Protein AF-A0A9D5S080-F1 (afdb_monomer_lite)

Radius of gyration: 12.96 Å; chains: 1; bounding box: 34×22×36 Å

Secondary structure (DSSP, 8-state):
-HHHHHHHHHHHTTHHHHH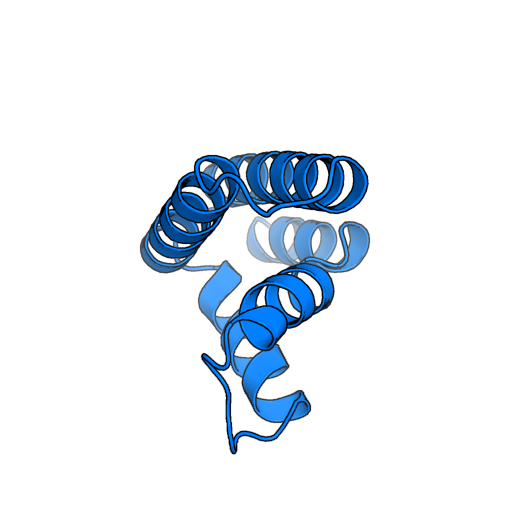HHHHHTTTTTTTS-HHHHHHHHHHHTT-HHHHHHHHHHHHHHHTSTT--HHHHHHHHHHHHHHHHHHHH--

Structure (mmCIF, N/CA/C/O backbone):
data_AF-A0A9D5S080-F1
#
_entry.id   AF-A0A9D5S080-F1
#
loop_
_atom_site.group_PDB
_atom_site.id
_atom_site.type_symbol
_atom_site.label_atom_id
_atom_site.label_alt_id
_atom_site.label_comp_id
_atom_site.label_asym_id
_atom_site.label_entity_id
_atom_site.label_seq_id
_atom_site.pdbx_PDB_ins_code
_atom_site.Cartn_x
_atom_site.Cartn_y
_atom_site.Cartn_z
_atom_site.occupancy
_atom_site.B_iso_or_equiv
_atom_site.auth_seq_id
_atom_site.auth_comp_id
_atom_site.auth_asym_id
_atom_site.auth_atom_id
_atom_site.pdbx_PDB_model_num
ATOM 1 N N . MET A 1 1 ? 14.380 -2.140 -17.017 1.00 61.16 1 MET A N 1
ATOM 2 C CA . MET A 1 1 ? 14.726 -3.053 -15.902 1.00 61.16 1 MET A CA 1
ATOM 3 C C . MET A 1 1 ? 14.058 -2.636 -14.586 1.00 61.16 1 MET A C 1
ATOM 5 O O . MET A 1 1 ? 13.330 -3.441 -14.023 1.00 61.16 1 MET A O 1
ATOM 9 N N . ILE A 1 2 ? 14.168 -1.365 -14.170 1.00 62.62 2 ILE A N 1
ATOM 10 C CA . ILE A 1 2 ? 13.553 -0.818 -12.937 1.00 62.62 2 ILE A CA 1
ATOM 11 C C . ILE A 1 2 ? 12.033 -1.063 -12.857 1.00 62.62 2 ILE A C 1
ATOM 13 O O . ILE A 1 2 ? 11.558 -1.630 -11.880 1.00 62.62 2 ILE A O 1
ATOM 17 N N . ARG A 1 3 ? 11.267 -0.757 -13.919 1.00 70.44 3 ARG A N 1
ATOM 18 C CA . ARG A 1 3 ? 9.803 -0.976 -13.932 1.00 70.44 3 ARG A CA 1
ATOM 19 C C . ARG A 1 3 ? 9.382 -2.441 -13.760 1.00 70.44 3 ARG A C 1
ATOM 21 O O . ARG A 1 3 ? 8.357 -2.694 -13.141 1.00 70.44 3 ARG A O 1
ATOM 28 N N . LYS A 1 4 ? 10.159 -3.408 -14.272 1.00 77.31 4 LYS A N 1
ATOM 29 C CA . LYS A 1 4 ? 9.872 -4.843 -14.074 1.00 77.31 4 LYS A CA 1
ATOM 30 C C . LYS A 1 4 ? 10.103 -5.249 -12.613 1.00 77.31 4 LYS A C 1
ATOM 32 O O . LYS A 1 4 ? 9.265 -5.940 -12.045 1.00 77.31 4 LYS A O 1
ATOM 37 N N . ASN A 1 5 ? 11.174 -4.748 -11.994 1.00 83.88 5 ASN A N 1
ATOM 38 C CA . ASN A 1 5 ? 11.484 -5.009 -10.585 1.00 83.88 5 ASN A CA 1
ATOM 39 C C . ASN A 1 5 ? 10.463 -4.362 -9.637 1.00 83.88 5 ASN A C 1
ATOM 41 O O . ASN A 1 5 ? 10.043 -4.994 -8.673 1.00 83.88 5 ASN A O 1
ATOM 45 N N . VAL A 1 6 ? 10.023 -3.137 -9.939 1.00 88.62 6 VAL A N 1
ATOM 46 C CA . VAL A 1 6 ? 8.973 -2.431 -9.189 1.00 88.62 6 VAL A CA 1
ATOM 47 C C . VAL A 1 6 ? 7.627 -3.154 -9.305 1.00 88.62 6 VAL A C 1
ATOM 49 O O . VAL A 1 6 ? 7.014 -3.444 -8.285 1.00 88.62 6 VAL A O 1
ATOM 52 N N . ASN A 1 7 ? 7.194 -3.533 -10.515 1.00 90.44 7 ASN A N 1
ATOM 53 C CA . ASN A 1 7 ? 5.955 -4.306 -10.695 1.00 90.44 7 ASN A CA 1
ATOM 54 C C . ASN A 1 7 ? 5.994 -5.655 -9.967 1.00 90.44 7 ASN A C 1
ATOM 56 O O . ASN A 1 7 ? 5.007 -6.037 -9.344 1.00 90.44 7 ASN A O 1
ATOM 60 N N . SER A 1 8 ? 7.120 -6.373 -10.049 1.00 92.62 8 SER A N 1
ATOM 61 C CA . SER A 1 8 ? 7.301 -7.644 -9.340 1.00 92.62 8 SER A CA 1
ATOM 62 C C . SER A 1 8 ? 7.165 -7.449 -7.829 1.00 92.62 8 SER A C 1
ATOM 64 O O . SER A 1 8 ? 6.397 -8.156 -7.186 1.00 92.62 8 SER A O 1
ATOM 66 N N . PHE A 1 9 ? 7.807 -6.414 -7.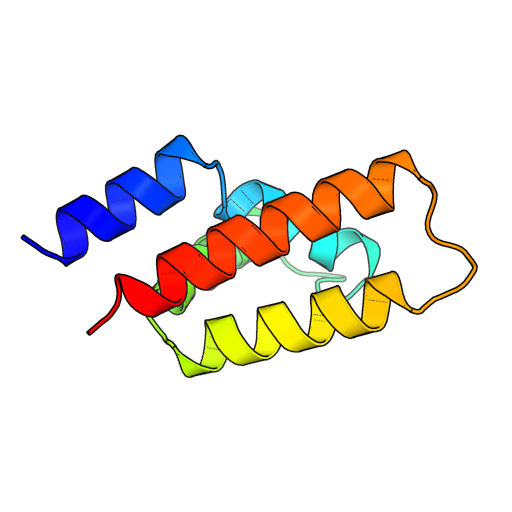276 1.00 94.06 9 PHE A N 1
ATOM 67 C CA . PHE A 1 9 ? 7.681 -6.065 -5.862 1.00 94.06 9 PHE A CA 1
ATOM 68 C C . PHE A 1 9 ? 6.232 -5.733 -5.469 1.00 94.06 9 PHE A C 1
ATOM 70 O O . PHE A 1 9 ? 5.713 -6.297 -4.510 1.00 94.06 9 PHE A O 1
ATOM 77 N N . ILE A 1 10 ? 5.546 -4.885 -6.246 1.00 93.56 10 ILE A N 1
ATOM 78 C CA . ILE A 1 10 ? 4.140 -4.516 -6.008 1.00 93.56 10 ILE A CA 1
ATOM 79 C C . ILE A 1 10 ? 3.237 -5.757 -5.958 1.00 93.56 10 ILE A C 1
ATOM 81 O O . ILE A 1 10 ? 2.388 -5.856 -5.069 1.00 93.56 10 ILE A O 1
ATOM 85 N N . ASN A 1 11 ? 3.420 -6.696 -6.890 1.00 94.06 11 ASN A N 1
ATOM 86 C CA . ASN A 1 11 ? 2.605 -7.906 -6.976 1.00 94.06 11 ASN A CA 1
ATOM 87 C C . ASN A 1 11 ? 2.942 -8.908 -5.859 1.00 94.06 11 ASN A C 1
ATOM 89 O O . ASN A 1 11 ? 2.031 -9.394 -5.193 1.00 94.06 11 ASN A O 1
ATOM 93 N N . ASN A 1 12 ? 4.229 -9.182 -5.617 1.00 94.31 12 ASN A N 1
ATOM 94 C CA . ASN A 1 12 ? 4.671 -10.164 -4.619 1.00 94.31 12 ASN A CA 1
ATOM 95 C C . ASN A 1 12 ? 4.264 -9.760 -3.197 1.00 94.31 12 ASN A C 1
ATOM 97 O O . ASN A 1 12 ? 3.869 -10.610 -2.406 1.00 94.31 12 ASN A O 1
ATOM 101 N N . HIS A 1 13 ? 4.299 -8.460 -2.892 1.00 94.94 13 HIS A N 1
ATOM 102 C CA . HIS A 1 13 ? 3.906 -7.923 -1.586 1.00 94.94 13 HIS A CA 1
ATOM 103 C C . HIS A 1 13 ? 2.413 -7.555 -1.505 1.00 94.94 13 HIS A C 1
ATOM 105 O O . HIS A 1 13 ? 1.973 -7.001 -0.493 1.00 94.94 13 HIS A O 1
ATOM 111 N N . LYS A 1 14 ? 1.630 -7.838 -2.562 1.00 95.88 14 LYS A N 1
ATOM 112 C CA . LYS A 1 14 ? 0.190 -7.534 -2.676 1.00 95.88 14 LYS A CA 1
ATOM 113 C C . LYS A 1 14 ? -0.153 -6.087 -2.290 1.00 95.88 14 LYS A C 1
ATOM 115 O O . LYS A 1 14 ? -1.151 -5.828 -1.618 1.00 95.88 14 LYS A O 1
ATOM 120 N N . LEU A 1 15 ? 0.685 -5.125 -2.693 1.00 96.44 15 LEU A N 1
ATOM 121 C CA . LEU A 1 15 ? 0.600 -3.750 -2.182 1.00 96.44 15 LEU A CA 1
ATOM 122 C C . LEU A 1 15 ? -0.715 -3.068 -2.543 1.00 96.44 15 LEU A C 1
ATOM 124 O O . LEU A 1 15 ? -1.284 -2.371 -1.714 1.00 96.44 15 LEU A O 1
ATOM 128 N N . VAL A 1 16 ? -1.219 -3.286 -3.757 1.00 96.00 16 VAL A N 1
ATOM 129 C CA . VAL A 1 16 ? -2.470 -2.667 -4.217 1.00 96.00 16 VAL A CA 1
ATOM 130 C C . VAL A 1 16 ? -3.642 -3.049 -3.312 1.00 96.00 16 VAL A C 1
ATOM 132 O O . VAL A 1 16 ? -4.399 -2.173 -2.900 1.00 96.00 16 VAL A O 1
ATOM 135 N N . ASP A 1 17 ? -3.754 -4.332 -2.968 1.00 94.06 17 ASP A N 1
ATOM 136 C CA . ASP A 1 17 ? -4.825 -4.836 -2.108 1.00 94.06 17 ASP A CA 1
ATOM 137 C C . ASP A 1 17 ? -4.656 -4.330 -0.676 1.00 94.06 17 ASP A C 1
ATOM 139 O O . ASP A 1 17 ? -5.574 -3.739 -0.121 1.00 94.06 17 ASP A O 1
ATOM 143 N N . ARG A 1 18 ? -3.445 -4.433 -0.115 1.00 93.94 18 ARG A N 1
ATOM 144 C CA . ARG A 1 18 ? -3.166 -3.990 1.261 1.00 93.94 18 ARG A CA 1
ATOM 145 C C . ARG A 1 18 ? -3.364 -2.490 1.461 1.00 93.94 18 ARG A C 1
ATOM 147 O O . ARG A 1 18 ? -3.797 -2.073 2.535 1.00 93.94 18 ARG A O 1
ATOM 154 N N . ILE A 1 19 ? -3.042 -1.677 0.453 1.00 94.00 19 ILE A N 1
ATOM 155 C CA . ILE A 1 19 ? -3.318 -0.235 0.458 1.00 94.00 19 ILE A CA 1
ATOM 156 C C . ILE A 1 19 ? -4.821 -0.001 0.368 1.00 94.00 19 ILE A C 1
ATOM 158 O O . ILE A 1 19 ? -5.345 0.779 1.158 1.00 94.00 19 ILE A O 1
ATOM 162 N N . TYR A 1 20 ? -5.512 -0.672 -0.557 1.00 92.06 20 TYR A N 1
ATOM 163 C CA . TYR A 1 20 ? -6.961 -0.551 -0.684 1.00 92.06 20 TYR A CA 1
ATOM 164 C C . TYR A 1 20 ? -7.661 -0.887 0.635 1.00 92.06 20 TYR A C 1
ATOM 166 O O . TYR A 1 20 ? -8.398 -0.047 1.133 1.00 92.06 20 TYR A O 1
ATOM 174 N N . ASP A 1 21 ? -7.362 -2.029 1.252 1.00 88.25 21 ASP A N 1
ATOM 175 C CA . ASP A 1 21 ? -7.983 -2.454 2.511 1.00 88.25 21 ASP A CA 1
ATOM 176 C C . ASP A 1 21 ? -7.705 -1.447 3.637 1.00 88.25 21 ASP A C 1
ATOM 178 O O . ASP A 1 21 ? -8.602 -1.061 4.389 1.00 88.25 21 ASP A O 1
ATOM 182 N N . ASN A 1 22 ? -6.469 -0.935 3.718 1.00 87.06 22 ASN A N 1
ATOM 183 C CA . ASN A 1 22 ? -6.115 0.057 4.729 1.00 87.06 22 ASN A CA 1
ATOM 184 C C . ASN A 1 22 ? -6.814 1.399 4.545 1.00 87.06 22 ASN A C 1
ATOM 186 O O . ASN A 1 22 ? -7.097 2.032 5.560 1.00 87.06 22 ASN A O 1
ATOM 190 N N . LEU A 1 23 ? -7.044 1.835 3.304 1.00 84.88 23 LEU A N 1
ATOM 191 C CA . LEU A 1 23 ? -7.681 3.111 2.966 1.00 84.88 23 LEU A CA 1
ATOM 192 C C . LEU A 1 23 ? -9.213 3.018 2.908 1.00 84.88 23 LEU A C 1
ATOM 194 O O . LEU A 1 23 ? -9.895 3.993 3.210 1.00 84.88 23 LEU A O 1
ATOM 198 N N . ASN A 1 24 ? -9.769 1.864 2.539 1.00 80.00 24 ASN A N 1
ATOM 199 C CA . ASN A 1 24 ? -11.211 1.633 2.486 1.00 80.00 24 ASN A CA 1
ATOM 200 C C . ASN A 1 24 ? -11.823 1.664 3.891 1.00 80.00 24 ASN A C 1
ATOM 202 O O . ASN A 1 24 ? -12.894 2.230 4.077 1.00 80.00 24 ASN A O 1
ATOM 206 N N . ASN A 1 25 ? -11.074 1.202 4.897 1.00 69.19 25 ASN A N 1
ATOM 207 C CA . ASN A 1 25 ? -11.433 1.348 6.312 1.00 69.19 25 ASN A CA 1
ATOM 208 C C . ASN A 1 25 ? -11.520 2.818 6.791 1.00 69.19 25 ASN A C 1
ATOM 210 O O . ASN A 1 25 ? -11.848 3.055 7.950 1.00 69.19 25 ASN A O 1
ATOM 214 N N . TYR A 1 26 ? -11.212 3.803 5.934 1.00 67.12 26 TYR A N 1
ATOM 215 C CA . TYR A 1 26 ? -11.322 5.241 6.216 1.00 67.12 26 TYR A CA 1
ATOM 216 C C . TYR A 1 26 ? -12.410 5.956 5.443 1.00 67.12 26 TYR A C 1
ATOM 218 O O . TYR A 1 26 ? -12.437 7.185 5.456 1.00 67.12 26 TYR A O 1
ATOM 226 N N . ASP A 1 27 ? -13.256 5.228 4.71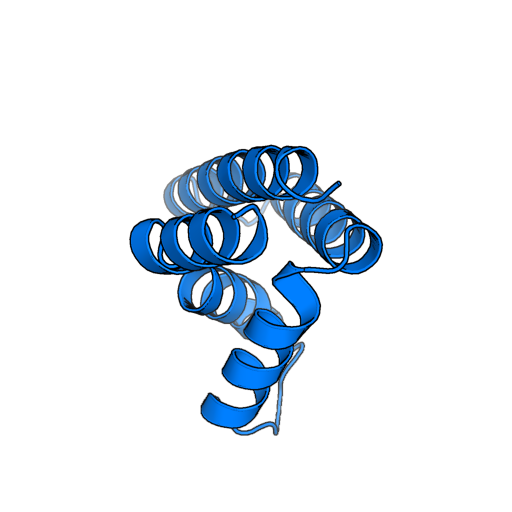9 1.00 68.31 27 ASP A N 1
ATOM 227 C CA . ASP A 1 27 ? -14.284 5.839 3.884 1.00 68.31 27 ASP A CA 1
ATOM 228 C C . ASP A 1 27 ? -13.731 6.786 2.796 1.00 68.31 27 ASP A C 1
ATOM 230 O O . ASP A 1 27 ? -14.496 7.498 2.148 1.00 68.31 27 ASP A O 1
ATOM 234 N N . ILE A 1 28 ? -12.413 6.766 2.536 1.00 69.62 28 ILE A N 1
ATOM 235 C CA . ILE A 1 28 ? -11.740 7.617 1.532 1.00 69.62 28 ILE A CA 1
ATOM 236 C C . ILE A 1 28 ? -12.310 7.361 0.135 1.00 69.62 28 ILE A C 1
ATOM 238 O O . ILE A 1 28 ? -12.350 8.252 -0.712 1.00 69.62 28 ILE A O 1
ATOM 242 N N . PHE A 1 29 ? -12.759 6.131 -0.104 1.00 68.50 29 PHE A N 1
ATOM 243 C CA . PHE A 1 29 ? -13.292 5.697 -1.384 1.00 68.50 29 PHE A CA 1
ATOM 244 C C . PHE A 1 29 ? -14.785 5.391 -1.350 1.00 68.50 29 PHE A C 1
ATOM 246 O O . PHE A 1 29 ? -15.265 4.667 -2.227 1.00 68.50 29 PHE A O 1
ATOM 253 N N . LYS A 1 30 ? -15.526 5.942 -0.372 1.00 59.50 30 LYS A N 1
ATOM 254 C CA . LYS A 1 30 ? -16.990 5.875 -0.383 1.00 59.50 30 LYS A CA 1
ATOM 255 C C . LYS A 1 30 ? -17.470 6.254 -1.790 1.00 59.50 30 LYS A C 1
ATOM 257 O O . LYS A 1 30 ? -17.111 7.311 -2.302 1.00 59.50 30 LYS A O 1
ATOM 262 N N . TYR A 1 31 ? -18.225 5.351 -2.417 1.00 63.72 31 TYR A N 1
ATOM 263 C CA . TYR A 1 31 ? -18.847 5.500 -3.743 1.00 63.72 31 TYR A CA 1
ATOM 264 C C . TYR A 1 31 ? -17.983 5.245 -4.993 1.00 63.72 31 TYR A C 1
ATOM 266 O O . TYR A 1 31 ? -18.450 5.521 -6.097 1.00 63.72 31 TYR A O 1
ATOM 274 N N . LYS A 1 32 ? -16.771 4.686 -4.881 1.00 69.50 32 LYS A N 1
ATOM 275 C CA . LYS A 1 32 ? -15.964 4.297 -6.059 1.00 69.50 32 LYS A CA 1
ATOM 276 C C . LYS A 1 32 ? -15.895 2.784 -6.255 1.00 69.50 32 LYS A C 1
ATOM 278 O O . LYS A 1 32 ? -15.879 2.021 -5.291 1.00 69.50 32 LYS A O 1
ATOM 283 N N . ASN A 1 33 ? -15.821 2.344 -7.512 1.00 86.31 33 ASN A N 1
ATOM 284 C CA . ASN A 1 33 ? -15.663 0.930 -7.832 1.00 86.31 33 ASN A CA 1
ATOM 285 C C . ASN A 1 33 ? -14.281 0.433 -7.368 1.00 86.31 33 ASN A C 1
ATOM 287 O O . ASN A 1 33 ? -13.253 1.052 -7.652 1.00 86.31 33 ASN A O 1
ATOM 291 N N . VAL A 1 34 ? -14.247 -0.713 -6.680 1.00 87.38 34 VAL A N 1
ATOM 292 C CA . VAL A 1 34 ? -13.018 -1.343 -6.160 1.00 87.38 34 VAL A CA 1
ATOM 293 C C . VAL A 1 34 ? -11.948 -1.499 -7.240 1.00 87.38 34 VAL A C 1
ATOM 295 O O . VAL A 1 34 ? -10.773 -1.220 -7.000 1.00 87.38 34 VAL A O 1
ATOM 298 N N . ILE A 1 35 ? -12.345 -1.910 -8.445 1.00 90.50 35 ILE A N 1
ATOM 299 C CA . ILE A 1 35 ? -11.439 -2.132 -9.575 1.00 90.50 35 ILE A CA 1
ATOM 300 C C . ILE A 1 35 ? -10.771 -0.816 -9.982 1.00 90.50 35 ILE A C 1
ATOM 302 O O . ILE A 1 35 ? -9.552 -0.765 -10.140 1.00 90.50 35 ILE A O 1
ATOM 306 N N . GLU A 1 36 ? -11.545 0.262 -10.094 1.00 89.88 36 GLU A N 1
ATOM 307 C CA . GLU A 1 36 ? -11.037 1.583 -10.479 1.00 89.88 36 GLU A CA 1
ATOM 308 C C . GLU A 1 36 ? -10.051 2.129 -9.447 1.00 89.88 36 GLU A C 1
ATOM 310 O O . GLU A 1 36 ? -9.003 2.666 -9.810 1.00 89.88 36 GLU A O 1
ATOM 315 N N . ILE A 1 37 ? -10.337 1.928 -8.159 1.00 89.81 37 ILE A N 1
ATOM 316 C CA . ILE A 1 37 ? -9.449 2.343 -7.070 1.00 89.81 37 ILE A CA 1
ATOM 317 C C . ILE A 1 37 ? -8.143 1.551 -7.113 1.00 89.81 37 ILE A C 1
ATOM 319 O O . ILE A 1 37 ? -7.064 2.135 -7.025 1.00 89.81 37 ILE A O 1
ATOM 323 N N . LYS A 1 38 ? -8.207 0.227 -7.288 1.00 92.75 38 LYS A N 1
ATOM 324 C CA . LYS A 1 38 ? -7.006 -0.615 -7.388 1.00 92.75 38 LYS A CA 1
ATOM 325 C C . LYS A 1 38 ? -6.164 -0.257 -8.614 1.00 92.75 38 LYS A C 1
ATOM 327 O O . LYS A 1 38 ? -4.937 -0.203 -8.518 1.00 92.75 38 LYS A O 1
ATOM 332 N N . ILE A 1 39 ? -6.800 0.063 -9.745 1.00 93.56 39 ILE A N 1
ATOM 333 C CA . ILE A 1 39 ? -6.118 0.588 -10.937 1.00 93.56 39 ILE A CA 1
ATOM 334 C C . ILE A 1 39 ? -5.445 1.929 -10.624 1.00 93.56 39 ILE A C 1
ATOM 336 O O . ILE A 1 39 ? -4.279 2.115 -10.977 1.00 93.56 39 ILE A O 1
ATOM 340 N N . TYR A 1 40 ? -6.148 2.843 -9.952 1.00 92.56 40 TYR A N 1
ATOM 341 C CA . TYR A 1 40 ? -5.604 4.133 -9.533 1.00 92.56 40 TYR A CA 1
ATOM 342 C C . TYR A 1 40 ? -4.384 3.957 -8.620 1.00 92.56 40 TYR A C 1
ATOM 344 O O . TYR A 1 40 ? -3.321 4.497 -8.920 1.00 92.56 40 TYR A O 1
ATOM 352 N N . ILE A 1 41 ? -4.488 3.147 -7.563 1.00 94.19 41 ILE A N 1
ATOM 353 C CA . ILE A 1 41 ? -3.374 2.857 -6.650 1.00 94.19 41 ILE A CA 1
ATOM 354 C C . ILE A 1 41 ? -2.192 2.293 -7.441 1.00 94.19 41 ILE A C 1
ATOM 356 O O . ILE A 1 41 ? -1.088 2.823 -7.359 1.00 94.19 41 ILE A O 1
ATOM 360 N N . LYS A 1 42 ? -2.416 1.262 -8.266 1.00 94.50 42 LYS A N 1
ATOM 361 C CA . LYS A 1 42 ? -1.350 0.613 -9.040 1.00 94.50 42 LYS A CA 1
ATOM 362 C C . LYS A 1 42 ? -0.619 1.580 -9.970 1.00 94.50 42 LYS A C 1
ATOM 364 O O . LYS A 1 42 ? 0.602 1.502 -10.077 1.00 94.50 42 LYS A O 1
ATOM 369 N N . LYS A 1 43 ? -1.347 2.478 -10.640 1.00 93.25 43 LYS A N 1
ATOM 370 C CA . LYS A 1 43 ? -0.756 3.500 -11.518 1.00 93.25 43 LYS A CA 1
ATOM 371 C C . LYS A 1 43 ? 0.112 4.487 -10.735 1.00 93.25 43 LYS A C 1
ATOM 373 O O . 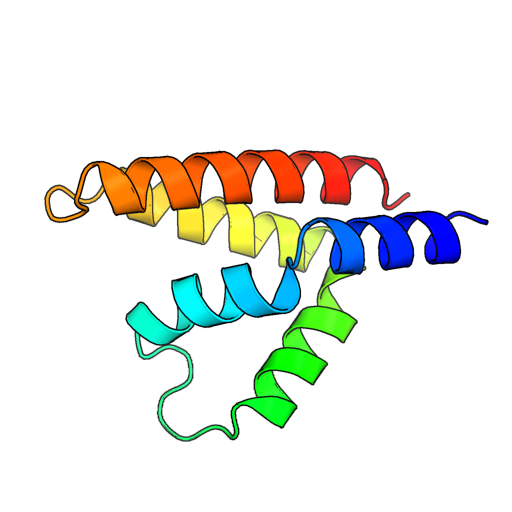LYS A 1 43 ? 1.189 4.834 -11.207 1.00 93.25 43 LYS A O 1
ATOM 378 N N . ASN A 1 44 ? -0.323 4.881 -9.539 1.00 94.06 44 ASN A N 1
ATOM 379 C CA . ASN A 1 44 ? 0.368 5.875 -8.719 1.00 94.06 44 ASN A CA 1
ATOM 380 C C . ASN A 1 44 ? 1.478 5.292 -7.823 1.00 94.06 44 ASN A C 1
ATOM 382 O O . ASN A 1 44 ? 2.298 6.039 -7.309 1.00 94.06 44 ASN A O 1
ATOM 386 N N . LEU A 1 45 ? 1.605 3.965 -7.694 1.00 94.75 45 LEU A N 1
ATOM 387 C CA . LEU A 1 45 ? 2.726 3.321 -6.981 1.00 94.75 45 LEU A CA 1
ATOM 388 C C . LEU A 1 45 ? 4.095 3.465 -7.673 1.00 94.75 45 LEU A C 1
ATOM 390 O O . LEU A 1 45 ? 5.080 2.896 -7.213 1.00 94.75 45 LEU A O 1
ATOM 394 N N . TYR A 1 46 ? 4.163 4.216 -8.769 1.00 91.94 46 TYR A N 1
ATOM 395 C CA . TYR A 1 46 ? 5.403 4.646 -9.416 1.00 91.94 46 TYR A CA 1
ATOM 396 C C . TYR A 1 46 ? 5.797 6.079 -9.062 1.00 91.94 46 TYR A C 1
ATOM 398 O O . TYR A 1 46 ? 6.886 6.510 -9.429 1.00 91.94 46 TYR A O 1
ATOM 406 N N . ASP A 1 47 ? 4.921 6.807 -8.376 1.00 93.06 47 ASP A N 1
ATOM 407 C CA . ASP A 1 47 ? 5.135 8.184 -7.974 1.00 93.06 47 ASP A CA 1
ATOM 408 C C . ASP A 1 47 ? 5.615 8.237 -6.514 1.00 93.06 47 ASP A C 1
ATOM 410 O O . ASP A 1 47 ? 4.958 7.759 -5.582 1.00 93.06 47 ASP A O 1
ATOM 414 N N . LYS A 1 48 ? 6.796 8.830 -6.313 1.00 93.44 48 LYS A N 1
ATOM 415 C CA . LYS A 1 48 ? 7.399 9.011 -4.988 1.00 93.44 48 LYS A CA 1
ATOM 416 C C . LYS A 1 48 ? 6.563 9.914 -4.092 1.00 93.44 48 LYS A C 1
ATOM 418 O O . LYS A 1 48 ? 6.562 9.700 -2.875 1.00 93.44 48 LYS A O 1
ATOM 423 N N . GLU A 1 49 ? 5.902 10.920 -4.653 1.00 95.00 49 GLU A N 1
ATOM 424 C CA . GLU A 1 49 ? 5.082 11.852 -3.887 1.00 95.00 49 GLU A CA 1
ATOM 425 C C . GLU A 1 49 ? 3.835 11.140 -3.371 1.00 95.00 49 GLU A C 1
ATOM 427 O O . GLU A 1 49 ? 3.597 11.120 -2.162 1.00 95.00 49 GLU A O 1
ATOM 432 N N . PHE A 1 50 ? 3.131 10.417 -4.246 1.00 94.62 50 PHE A N 1
ATOM 433 C CA . PHE A 1 50 ? 2.020 9.553 -3.850 1.00 94.62 50 PHE A CA 1
ATOM 434 C C . PHE A 1 50 ? 2.402 8.562 -2.739 1.00 94.62 50 PHE A C 1
ATOM 436 O O . PHE A 1 50 ? 1.703 8.461 -1.727 1.00 94.62 50 PHE A O 1
ATOM 443 N N . ILE A 1 51 ? 3.538 7.864 -2.870 1.00 95.81 51 ILE A N 1
ATOM 444 C CA . ILE A 1 51 ? 4.010 6.932 -1.831 1.00 95.81 51 ILE A CA 1
ATOM 445 C C . ILE A 1 51 ? 4.318 7.664 -0.521 1.00 95.81 51 ILE A C 1
ATOM 447 O O . ILE A 1 51 ? 4.014 7.159 0.559 1.00 95.81 51 ILE A O 1
ATOM 451 N N . THR A 1 52 ? 4.897 8.862 -0.591 1.00 95.56 52 THR A N 1
ATOM 452 C CA . THR A 1 52 ? 5.180 9.680 0.597 1.00 95.56 52 THR A CA 1
ATOM 453 C C . THR A 1 52 ? 3.891 10.081 1.311 1.00 95.56 52 THR A C 1
ATOM 455 O O . THR A 1 52 ? 3.803 9.957 2.533 1.00 95.56 52 THR A O 1
ATOM 458 N N . THR A 1 53 ? 2.866 10.470 0.557 1.00 94.62 53 THR A N 1
ATOM 459 C CA . THR A 1 53 ? 1.534 10.764 1.091 1.00 94.62 53 THR A CA 1
ATOM 460 C C . THR A 1 53 ? 0.917 9.536 1.763 1.00 94.62 53 THR A C 1
ATOM 462 O O . THR A 1 53 ? 0.445 9.642 2.896 1.00 94.62 53 THR A O 1
ATOM 465 N N . LEU A 1 54 ? 0.997 8.349 1.144 1.00 94.25 54 LEU A N 1
ATOM 466 C CA . LEU A 1 54 ? 0.533 7.099 1.762 1.00 94.25 54 LEU A CA 1
ATOM 467 C C . LEU A 1 54 ? 1.253 6.800 3.082 1.00 94.25 54 LEU A C 1
ATOM 469 O O . LEU A 1 54 ? 0.604 6.490 4.080 1.00 94.25 54 LEU A O 1
ATOM 473 N N . LEU A 1 55 ? 2.584 6.922 3.109 1.00 95.38 55 LEU A N 1
ATOM 474 C CA . LEU A 1 55 ? 3.382 6.707 4.319 1.00 95.38 55 LEU A CA 1
ATOM 475 C C . LEU A 1 55 ? 2.945 7.634 5.457 1.00 95.38 55 LEU A C 1
ATOM 477 O O . LEU A 1 55 ? 2.832 7.190 6.599 1.00 95.38 55 LEU A O 1
ATOM 481 N N . ASN A 1 56 ? 2.668 8.903 5.155 1.00 93.56 56 ASN A N 1
ATOM 482 C CA . ASN A 1 56 ? 2.210 9.866 6.152 1.00 93.56 56 ASN A CA 1
ATOM 483 C C . ASN A 1 56 ? 0.821 9.505 6.689 1.00 93.56 56 ASN A C 1
ATOM 485 O O . ASN A 1 56 ? 0.650 9.438 7.904 1.00 93.56 56 ASN A O 1
ATOM 489 N N . VAL A 1 57 ? -0.136 9.173 5.814 1.00 90.69 57 VAL A N 1
ATOM 490 C CA . VAL A 1 57 ? -1.482 8.735 6.228 1.00 90.69 57 VAL A CA 1
ATOM 491 C C . VAL A 1 57 ? -1.408 7.508 7.145 1.00 90.69 57 VAL A C 1
ATOM 493 O O . VAL A 1 57 ? -2.037 7.482 8.205 1.00 90.69 57 VAL A O 1
ATOM 496 N N . LEU A 1 58 ? -0.599 6.507 6.785 1.00 91.25 58 LEU A N 1
ATOM 497 C CA . LEU A 1 58 ? -0.431 5.283 7.575 1.00 91.25 58 LEU A CA 1
ATOM 498 C C . LEU A 1 58 ? 0.253 5.542 8.930 1.00 91.25 58 LEU A C 1
ATOM 500 O O . LEU A 1 58 ? -0.143 4.964 9.943 1.00 91.25 58 LEU A O 1
ATOM 504 N N . ARG A 1 59 ? 1.236 6.447 8.992 1.00 90.94 59 ARG A N 1
ATOM 505 C CA . ARG A 1 59 ? 1.872 6.857 10.260 1.00 90.94 59 ARG A CA 1
ATOM 506 C C . ARG A 1 59 ? 0.902 7.596 11.176 1.00 90.94 59 ARG A C 1
ATOM 508 O O . ARG A 1 59 ? 0.851 7.303 12.368 1.00 90.94 59 ARG A O 1
ATOM 515 N N . THR A 1 60 ? 0.088 8.496 10.627 1.00 88.19 60 THR A N 1
ATOM 516 C CA . THR A 1 60 ? -0.976 9.177 11.379 1.00 88.19 60 THR A CA 1
ATOM 517 C C . THR A 1 60 ? -2.037 8.195 11.883 1.00 88.19 60 THR A C 1
ATOM 519 O O . THR A 1 60 ? -2.640 8.421 12.927 1.00 88.19 60 THR A O 1
ATOM 522 N N . LYS A 1 61 ? -2.272 7.080 11.185 1.00 82.31 61 LYS A N 1
ATOM 523 C CA . LYS A 1 61 ? -3.152 6.006 11.670 1.00 82.31 61 LYS A CA 1
ATOM 524 C C . LYS A 1 61 ? -2.566 5.285 12.885 1.00 82.31 61 LYS A C 1
ATOM 526 O O . LYS A 1 61 ? -3.286 5.061 13.855 1.00 82.31 61 LYS A O 1
ATOM 531 N N . LEU A 1 62 ? -1.274 4.957 12.861 1.00 85.00 62 LEU A N 1
ATOM 532 C CA . LEU A 1 62 ? -0.615 4.268 13.978 1.00 85.00 62 LEU A CA 1
ATOM 533 C C . LEU A 1 62 ? -0.675 5.054 15.291 1.00 85.00 62 LEU A C 1
ATOM 535 O O . LEU A 1 62 ? -0.753 4.442 16.356 1.00 85.00 62 LEU A O 1
ATOM 539 N N . SER A 1 63 ? -0.679 6.387 15.229 1.00 80.12 63 SER A N 1
ATOM 540 C CA . SER A 1 63 ? -0.767 7.233 16.422 1.00 80.12 63 SER A CA 1
ATOM 541 C C . SER A 1 63 ? -2.175 7.316 17.027 1.00 80.12 63 SER A C 1
ATOM 543 O O . SER A 1 63 ? -2.322 7.795 18.153 1.00 80.12 63 SER A O 1
ATOM 545 N N . LYS A 1 64 ? -3.223 6.824 16.346 1.00 78.81 64 LYS A N 1
ATOM 546 C CA . LYS A 1 64 ? -4.591 6.816 16.889 1.00 78.81 64 LYS A CA 1
ATOM 547 C C . LYS A 1 64 ? -4.790 5.663 17.879 1.00 78.81 64 LYS A C 1
ATOM 549 O O . LYS A 1 64 ? -4.508 4.501 17.588 1.00 78.81 64 LYS A O 1
ATOM 554 N N . LYS A 1 65 ? -5.355 5.993 19.047 1.00 61.94 65 LYS A N 1
ATOM 555 C CA . LYS A 1 65 ? -5.522 5.102 20.215 1.00 61.94 65 LYS A CA 1
ATOM 556 C C . LYS A 1 65 ? -6.437 3.886 19.971 1.00 61.94 65 LYS A C 1
ATOM 558 O O . LYS A 1 65 ? -6.356 2.926 20.724 1.00 61.94 65 LYS A O 1
ATOM 563 N N . GLN A 1 66 ? -7.279 3.925 18.936 1.00 67.94 66 GLN A N 1
ATOM 564 C CA . GLN A 1 66 ? -8.304 2.909 18.641 1.00 67.94 66 GLN A CA 1
ATOM 565 C C . GLN A 1 66 ? -7.841 1.779 17.701 1.00 67.94 66 GLN A C 1
ATOM 567 O O . GLN A 1 66 ? -8.622 0.881 17.414 1.00 67.94 66 GLN A O 1
ATOM 572 N N . THR A 1 67 ? -6.594 1.792 17.224 1.00 71.75 67 THR A N 1
ATOM 573 C CA . THR A 1 67 ? -6.087 0.758 16.306 1.00 71.75 67 THR A CA 1
ATOM 574 C C . THR A 1 67 ? -5.708 -0.509 17.081 1.00 71.75 67 THR A C 1
ATOM 576 O O . THR A 1 67 ? -4.893 -0.440 18.008 1.00 71.75 67 THR A O 1
ATOM 579 N N . SER A 1 68 ? -6.260 -1.666 16.709 1.00 82.44 68 SER A N 1
ATOM 580 C CA . SER A 1 68 ? -5.926 -2.952 17.343 1.00 82.44 68 SER A CA 1
ATOM 581 C C . SER A 1 68 ? -4.459 -3.348 17.100 1.00 82.44 68 SER A C 1
ATOM 583 O O . SER A 1 68 ? -3.822 -2.877 16.157 1.00 82.44 68 SER A O 1
ATOM 585 N N . ASN A 1 69 ? -3.891 -4.232 17.930 1.00 84.19 69 ASN A N 1
ATOM 586 C CA . ASN A 1 69 ? -2.495 -4.673 17.762 1.00 84.19 69 ASN A CA 1
ATOM 587 C C . ASN A 1 69 ? -2.252 -5.372 16.413 1.00 84.19 69 ASN A C 1
ATOM 589 O O . ASN A 1 69 ? -1.220 -5.144 15.785 1.00 84.19 69 ASN A O 1
ATOM 593 N N . ALA A 1 70 ? -3.217 -6.167 15.944 1.00 84.62 70 ALA A N 1
ATOM 594 C CA . ALA A 1 70 ? -3.145 -6.822 14.640 1.00 84.62 70 ALA A CA 1
ATOM 595 C C . ALA A 1 70 ? -3.134 -5.799 13.491 1.00 84.62 70 ALA A C 1
ATOM 597 O O . ALA A 1 70 ? -2.292 -5.868 12.597 1.00 84.62 70 ALA A O 1
ATOM 598 N N . GLU A 1 71 ? -4.007 -4.791 13.547 1.00 84.44 71 GLU A N 1
ATOM 599 C CA . GLU A 1 71 ? -4.008 -3.706 12.563 1.00 84.44 71 GLU A CA 1
ATOM 600 C C . GLU A 1 71 ? -2.709 -2.904 12.602 1.00 84.44 71 GLU A C 1
ATOM 602 O O . GLU A 1 71 ? -2.162 -2.594 11.546 1.00 84.44 71 GLU A O 1
ATOM 607 N N . LYS A 1 72 ? -2.174 -2.609 13.794 1.00 87.69 72 LYS A N 1
ATOM 608 C CA . LYS A 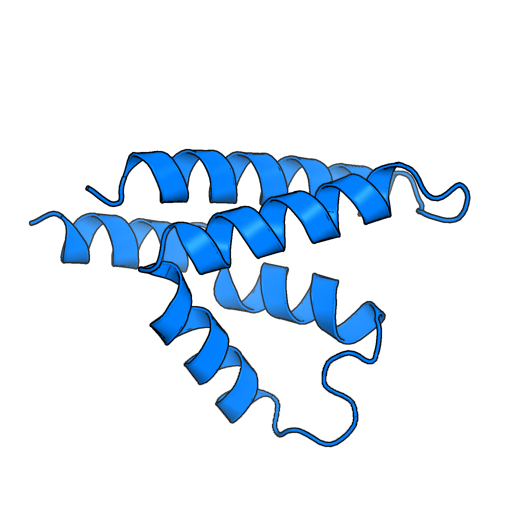1 72 ? -0.881 -1.926 13.936 1.00 87.69 72 LYS A CA 1
ATOM 609 C C . LYS A 1 72 ? 0.240 -2.697 13.245 1.00 87.69 72 LYS A C 1
ATOM 611 O O . LYS A 1 72 ? 0.990 -2.080 12.494 1.00 87.69 72 LYS A O 1
ATOM 616 N N . SER A 1 73 ? 0.326 -4.015 13.443 1.00 89.75 73 SER A N 1
ATOM 617 C CA . SER A 1 73 ? 1.330 -4.849 12.763 1.00 89.75 73 SER A CA 1
ATOM 618 C C . SER A 1 73 ? 1.185 -4.758 11.244 1.00 89.75 73 SER A C 1
ATOM 620 O O . SER A 1 73 ? 2.141 -4.414 10.552 1.00 89.75 73 SER A O 1
ATOM 622 N N . ASN A 1 74 ? -0.041 -4.933 10.735 1.00 89.88 74 ASN A N 1
ATOM 623 C CA . ASN A 1 74 ? -0.325 -4.858 9.300 1.00 89.88 74 ASN A CA 1
ATOM 624 C C . ASN A 1 74 ? 0.079 -3.505 8.689 1.00 89.88 74 ASN A C 1
ATOM 626 O O . ASN A 1 74 ? 0.585 -3.448 7.566 1.00 89.88 74 ASN A O 1
ATOM 630 N N . ILE A 1 75 ? -0.138 -2.406 9.417 1.00 91.25 75 ILE A N 1
ATOM 631 C CA . ILE A 1 75 ? 0.234 -1.058 8.972 1.00 91.25 75 ILE A CA 1
ATOM 632 C C . ILE A 1 75 ? 1.751 -0.861 9.003 1.00 91.25 75 ILE A C 1
ATOM 634 O O . ILE A 1 75 ? 2.293 -0.273 8.070 1.00 91.25 75 ILE A O 1
ATOM 638 N N . ILE A 1 76 ? 2.439 -1.335 10.046 1.00 93.50 76 ILE A N 1
ATOM 639 C CA . ILE A 1 76 ? 3.904 -1.242 10.158 1.00 93.50 76 ILE A CA 1
ATOM 640 C C . ILE A 1 76 ? 4.570 -1.986 8.998 1.00 93.50 76 ILE A C 1
ATOM 642 O O . ILE A 1 76 ? 5.442 -1.426 8.333 1.00 93.50 76 ILE A O 1
ATOM 646 N N . GLU A 1 77 ? 4.117 -3.202 8.700 1.00 95.12 77 GLU A N 1
ATOM 647 C CA . GLU A 1 77 ? 4.610 -3.975 7.559 1.00 95.12 77 GLU A CA 1
ATOM 648 C C . GLU A 1 77 ? 4.349 -3.257 6.231 1.00 95.12 77 GLU A C 1
ATOM 650 O O . GLU A 1 77 ? 5.220 -3.202 5.364 1.00 95.12 77 GLU A O 1
ATOM 655 N N . LEU A 1 78 ? 3.166 -2.653 6.067 1.00 95.81 78 LEU A N 1
ATOM 656 C CA . LEU A 1 78 ? 2.847 -1.897 4.857 1.00 95.81 78 LEU A CA 1
ATOM 657 C C . LEU A 1 78 ? 3.728 -0.645 4.717 1.00 95.81 78 LEU A C 1
ATOM 659 O O . LEU A 1 78 ? 4.182 -0.332 3.618 1.00 95.81 78 LEU A O 1
ATOM 663 N N . ILE A 1 79 ? 4.011 0.059 5.815 1.00 95.75 79 ILE A N 1
ATOM 664 C CA . ILE A 1 79 ? 4.941 1.198 5.837 1.00 95.75 79 ILE A CA 1
ATOM 665 C C . ILE A 1 79 ? 6.348 0.759 5.422 1.00 95.75 79 ILE A C 1
ATOM 667 O O . ILE A 1 79 ? 7.007 1.471 4.657 1.00 95.75 79 ILE A O 1
ATOM 671 N N . TYR A 1 80 ? 6.814 -0.390 5.912 1.00 97.12 80 TYR A N 1
ATOM 672 C CA . TYR A 1 80 ? 8.124 -0.933 5.563 1.00 97.12 80 TYR A CA 1
ATOM 673 C C . TYR A 1 80 ? 8.219 -1.231 4.062 1.00 97.12 80 TYR A C 1
ATOM 675 O O . TYR A 1 80 ? 9.112 -0.715 3.384 1.00 97.12 80 TYR A O 1
ATOM 683 N N . ASP A 1 81 ? 7.242 -1.956 3.518 1.00 97.25 81 ASP A N 1
ATOM 684 C CA . ASP A 1 81 ? 7.212 -2.283 2.093 1.00 97.25 81 ASP A CA 1
ATOM 685 C C . ASP A 1 81 ? 7.113 -1.033 1.207 1.00 97.25 81 ASP A C 1
ATOM 687 O O . ASP A 1 81 ? 7.811 -0.926 0.197 1.00 97.25 81 ASP A O 1
ATOM 691 N N . LEU A 1 82 ? 6.296 -0.046 1.591 1.00 96.56 82 LEU A N 1
ATOM 692 C CA . LEU A 1 82 ? 6.186 1.227 0.870 1.00 96.56 82 LEU A CA 1
ATOM 693 C C . LEU A 1 82 ? 7.484 2.044 0.923 1.00 96.56 82 LEU A C 1
ATOM 695 O O . LEU A 1 82 ? 7.834 2.709 -0.052 1.00 96.56 82 LEU A O 1
ATOM 699 N N . SER A 1 83 ? 8.225 1.973 2.029 1.00 95.62 83 SER A N 1
ATOM 700 C CA . SER A 1 83 ? 9.534 2.624 2.154 1.00 95.62 83 SER A CA 1
ATOM 701 C C . SER A 1 83 ? 10.563 1.978 1.222 1.00 95.62 83 SER A C 1
ATOM 703 O O . SER A 1 83 ? 11.286 2.689 0.524 1.00 95.62 83 SER A O 1
ATOM 705 N N . ILE A 1 84 ? 10.578 0.643 1.129 1.00 95.25 84 ILE A N 1
ATOM 706 C CA . ILE A 1 84 ? 11.410 -0.082 0.157 1.00 95.25 84 ILE A CA 1
ATOM 707 C C . ILE A 1 84 ? 11.015 0.281 -1.275 1.00 95.25 84 ILE A C 1
ATOM 709 O O . ILE A 1 84 ? 11.884 0.558 -2.105 1.00 95.25 84 ILE A O 1
ATOM 713 N N . LEU A 1 85 ? 9.714 0.287 -1.574 1.00 95.06 85 LEU A N 1
ATOM 714 C CA . LEU A 1 85 ? 9.200 0.645 -2.891 1.00 95.06 85 LEU A CA 1
ATOM 715 C C . LEU A 1 85 ? 9.661 2.050 -3.298 1.00 95.06 85 LEU A C 1
ATOM 717 O O . LEU A 1 85 ? 10.161 2.224 -4.409 1.00 95.06 85 LEU A O 1
ATOM 721 N N . LYS A 1 86 ? 9.567 3.027 -2.385 1.00 94.31 86 LYS A N 1
ATOM 722 C CA . LYS A 1 86 ? 10.028 4.404 -2.609 1.00 94.31 86 LYS A CA 1
ATOM 723 C C . LYS A 1 86 ? 11.507 4.461 -3.002 1.00 94.31 86 LYS A C 1
ATOM 725 O O . LYS A 1 86 ? 11.851 5.213 -3.908 1.00 94.31 86 LYS A O 1
ATOM 730 N N . CYS A 1 87 ? 12.361 3.662 -2.360 1.00 91.50 87 CYS A N 1
ATOM 731 C CA . CYS A 1 87 ? 13.791 3.578 -2.679 1.00 91.50 87 CYS A CA 1
ATOM 732 C C . CYS A 1 87 ? 14.082 2.887 -4.022 1.00 91.50 87 CYS A C 1
ATOM 734 O O . CYS A 1 87 ? 15.133 3.120 -4.609 1.00 91.50 87 CYS A O 1
ATOM 736 N N . LYS A 1 88 ? 13.183 2.021 -4.509 1.00 89.62 88 LYS A N 1
ATOM 737 C CA . LYS A 1 88 ? 13.328 1.320 -5.801 1.00 89.62 88 LYS A CA 1
ATOM 738 C C . LYS A 1 88 ? 12.903 2.165 -7.001 1.00 89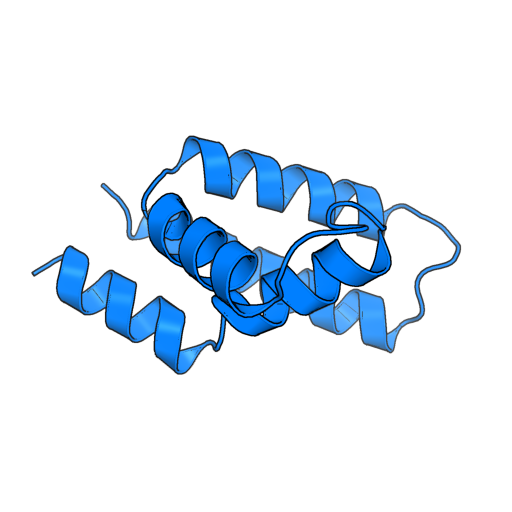.62 88 LYS A C 1
ATOM 740 O O . LYS A 1 88 ? 13.240 1.822 -8.135 1.00 89.62 88 LYS A O 1
ATOM 745 N N . ILE A 1 89 ? 12.126 3.215 -6.767 1.00 87.38 89 ILE A N 1
ATOM 746 C CA . ILE A 1 89 ? 11.763 4.198 -7.783 1.00 87.38 89 ILE A CA 1
ATOM 747 C C . ILE A 1 89 ? 12.922 5.198 -7.827 1.00 87.38 89 ILE A C 1
ATOM 749 O O . ILE A 1 89 ? 13.275 5.767 -6.797 1.00 87.38 89 ILE A O 1
ATOM 753 N N . ASN A 1 90 ? 13.554 5.372 -8.988 1.00 66.38 90 ASN A N 1
ATOM 754 C CA . ASN A 1 90 ? 14.590 6.392 -9.192 1.00 66.38 90 ASN A CA 1
ATOM 755 C C . ASN A 1 90 ? 13.938 7.733 -9.497 1.00 66.38 90 ASN A C 1
ATOM 757 O O . ASN A 1 90 ? 13.034 7.741 -10.356 1.00 66.38 90 ASN A O 1
#

Foldseek 3Di:
DLVVVLVVLCVVVVLLVLLCVVVVVVCVQVPDDSVVSSVVCVVCLLPLVVLVVSLVVLVVVLPDPPQDPVNNVSSVVSSVSSVVSSVSRD

pLDDT: mean 87.07, std 10.27, range [59.5, 97.25]

Sequence (90 aa):
MIRKNVNSFINNHKLVDRIYDNLNNYDIFKYKNVIEIKIYIKKNLYDKEFITTLLNVLRTKLSKKQTSNAEKSNIIELIYDLSILKCKIN